Protein AF-A0AAQ1PBG3-F1 (afdb_monomer_lite)

Foldseek 3Di:
DDPCDPLNVLLVVLVVLLVVLVVQLVVCVVVVVPVSVVVSVVSNVVSCVVSVD

pLDDT: mean 91.37, std 12.82, range [40.72, 98.62]

Structure (mmCIF, N/CA/C/O backbone):
data_AF-A0AAQ1PBG3-F1
#
_entry.id   AF-A0AAQ1PBG3-F1
#
loop_
_atom_site.group_PDB
_atom_site.id
_atom_site.type_symbol
_atom_site.label_atom_id
_atom_site.label_alt_id
_atom_site.label_comp_id
_atom_site.label_asym_id
_atom_site.label_entity_id
_atom_site.label_seq_id
_atom_site.pdbx_PDB_ins_code
_atom_site.Cartn_x
_atom_site.Cartn_y
_atom_site.Cartn_z
_atom_site.occupancy
_atom_site.B_iso_or_equiv
_atom_site.auth_seq_id
_atom_site.auth_comp_id
_atom_site.auth_asym_id
_atom_site.auth_atom_id
_atom_site.pdbx_PDB_model_num
ATOM 1 N N . MET A 1 1 ? 25.796 14.526 -15.995 1.00 40.72 1 MET A N 1
ATOM 2 C CA . MET A 1 1 ? 24.346 14.697 -16.209 1.00 40.72 1 MET A CA 1
ATOM 3 C C . MET A 1 1 ? 23.806 13.333 -16.598 1.00 40.72 1 MET A C 1
ATOM 5 O O . MET A 1 1 ? 24.072 12.879 -17.701 1.00 40.72 1 MET A O 1
ATOM 9 N N . THR A 1 2 ? 23.219 12.602 -15.653 1.00 54.66 2 THR A N 1
ATOM 10 C CA . THR A 1 2 ? 22.632 11.285 -15.922 1.00 54.66 2 THR A CA 1
ATOM 11 C C . THR A 1 2 ? 21.326 11.505 -16.674 1.00 54.66 2 THR A C 1
ATOM 13 O O . THR A 1 2 ? 20.419 12.149 -16.156 1.00 54.66 2 THR A O 1
ATOM 16 N N . LEU A 1 3 ? 21.261 11.040 -17.922 1.00 57.25 3 LEU A N 1
ATOM 17 C CA . LEU A 1 3 ? 20.029 11.016 -18.707 1.00 57.25 3 LEU A CA 1
ATOM 18 C C . LEU A 1 3 ? 19.040 10.100 -17.983 1.00 57.25 3 LEU A C 1
ATOM 20 O O . LEU A 1 3 ? 19.159 8.883 -18.061 1.00 57.25 3 LEU A O 1
ATOM 24 N N . THR A 1 4 ? 18.117 10.689 -17.225 1.00 61.88 4 THR A N 1
ATOM 2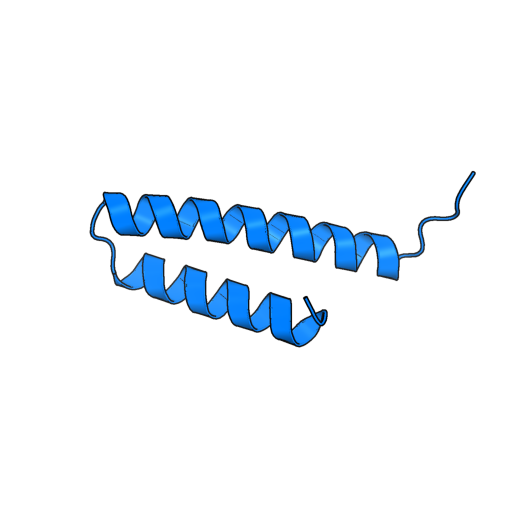5 C CA . THR A 1 4 ? 16.995 9.962 -16.632 1.00 61.88 4 THR A CA 1
ATOM 26 C C . THR A 1 4 ? 16.147 9.467 -17.789 1.00 61.88 4 THR A C 1
ATOM 28 O O . THR A 1 4 ? 15.567 10.269 -18.524 1.00 61.88 4 THR A O 1
ATOM 31 N N . THR A 1 5 ? 16.141 8.160 -18.019 1.00 72.75 5 THR A N 1
ATOM 32 C CA . THR A 1 5 ? 15.290 7.597 -19.062 1.00 72.75 5 THR A CA 1
ATOM 33 C C . THR A 1 5 ? 13.839 7.642 -18.586 1.00 72.75 5 THR A C 1
ATOM 35 O O . THR A 1 5 ? 13.575 7.665 -17.383 1.00 72.75 5 THR A O 1
ATOM 38 N N . THR A 1 6 ? 12.874 7.645 -19.506 1.00 73.00 6 THR A N 1
ATOM 39 C CA . THR A 1 6 ? 11.444 7.598 -19.150 1.00 73.00 6 THR A CA 1
ATOM 40 C C . THR A 1 6 ? 11.137 6.422 -18.215 1.00 73.00 6 THR A C 1
ATOM 42 O O . THR A 1 6 ? 10.376 6.576 -17.267 1.00 73.00 6 THR A O 1
ATOM 45 N N . TYR A 1 7 ? 11.822 5.290 -18.407 1.00 75.44 7 TYR A N 1
ATOM 46 C CA . TYR A 1 7 ? 11.720 4.113 -17.544 1.00 75.44 7 TYR A CA 1
ATOM 47 C C . TYR A 1 7 ? 12.151 4.386 -16.091 1.00 75.44 7 TYR A C 1
ATOM 49 O O . TYR A 1 7 ? 11.473 3.968 -15.151 1.00 75.44 7 TYR A O 1
ATOM 57 N N . ASP A 1 8 ? 13.241 5.131 -15.884 1.00 81.00 8 ASP A N 1
ATOM 58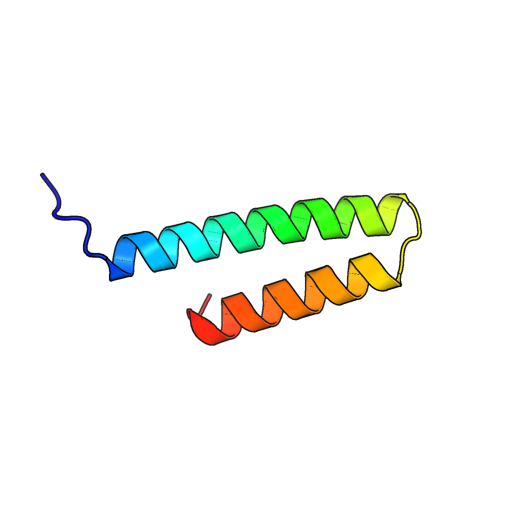 C CA . ASP A 1 8 ? 13.703 5.499 -14.539 1.00 81.00 8 ASP A CA 1
ATOM 59 C C . ASP A 1 8 ? 12.692 6.416 -13.833 1.00 81.00 8 ASP A C 1
ATOM 61 O O . ASP A 1 8 ? 12.454 6.279 -12.631 1.00 81.00 8 ASP A O 1
ATOM 65 N N . VAL A 1 9 ? 12.055 7.319 -14.589 1.00 87.31 9 VAL A N 1
ATOM 66 C CA . VAL A 1 9 ? 11.009 8.218 -14.078 1.00 87.31 9 VAL A CA 1
ATOM 67 C C . VAL A 1 9 ? 9.750 7.440 -13.700 1.00 87.31 9 VAL A C 1
ATOM 69 O O . VAL A 1 9 ? 9.203 7.660 -12.621 1.00 87.31 9 VAL A O 1
ATOM 72 N N . GLU A 1 10 ? 9.299 6.512 -14.544 1.00 89.44 10 GLU A N 1
ATOM 73 C CA . GLU A 1 10 ? 8.121 5.680 -14.274 1.00 89.44 10 GLU A CA 1
ATOM 74 C C . GLU A 1 10 ? 8.328 4.786 -13.049 1.00 89.44 10 GLU A C 1
ATOM 76 O O . GLU A 1 10 ? 7.460 4.717 -12.177 1.00 89.44 10 GLU A O 1
ATOM 81 N N . ARG A 1 11 ? 9.507 4.163 -12.924 1.00 90.81 11 ARG A N 1
ATOM 82 C CA . ARG A 1 11 ? 9.858 3.357 -11.748 1.00 90.81 11 ARG A CA 1
ATOM 83 C C . ARG A 1 11 ? 9.917 4.206 -10.477 1.00 90.81 11 ARG A C 1
ATOM 85 O O . ARG A 1 11 ? 9.451 3.769 -9.424 1.00 90.81 11 ARG A O 1
ATOM 92 N N . TRP A 1 12 ? 10.467 5.418 -10.556 1.00 92.75 12 TRP A N 1
ATOM 93 C CA . TRP A 1 12 ? 10.487 6.344 -9.423 1.00 92.75 12 TRP A CA 1
ATOM 94 C C . TRP A 1 12 ? 9.075 6.785 -9.021 1.00 92.75 12 TRP A C 1
ATOM 96 O O . TRP A 1 12 ? 8.726 6.752 -7.840 1.00 92.75 12 TRP A O 1
ATOM 106 N N . LEU A 1 13 ? 8.226 7.104 -9.999 1.00 93.94 13 LEU A N 1
ATOM 107 C CA . LEU A 1 13 ? 6.828 7.444 -9.761 1.00 93.94 13 LEU A CA 1
ATOM 108 C C . LEU A 1 13 ? 6.063 6.275 -9.124 1.00 93.94 13 LEU A C 1
ATOM 110 O O . LEU A 1 13 ? 5.302 6.490 -8.182 1.00 93.94 13 LEU A O 1
ATOM 114 N N . ALA A 1 14 ? 6.298 5.041 -9.578 1.00 95.38 14 ALA A N 1
ATOM 115 C CA . ALA A 1 14 ? 5.705 3.838 -8.998 1.00 95.38 14 ALA A CA 1
ATOM 116 C C . ALA A 1 14 ? 6.078 3.672 -7.514 1.00 95.38 14 ALA A C 1
ATOM 118 O O . ALA A 1 14 ? 5.211 3.400 -6.681 1.00 95.38 14 ALA A O 1
ATOM 119 N N . LEU A 1 15 ? 7.344 3.912 -7.151 1.00 96.06 15 LEU A N 1
ATOM 120 C CA . LEU A 1 15 ? 7.791 3.900 -5.753 1.00 96.06 15 LEU A CA 1
ATOM 121 C C . LEU A 1 15 ? 7.072 4.959 -4.904 1.00 96.06 15 LEU A C 1
ATOM 123 O O . LEU A 1 15 ? 6.638 4.662 -3.787 1.00 96.06 15 LEU A O 1
ATOM 127 N N . GLU A 1 16 ? 6.918 6.179 -5.418 1.00 97.12 16 GLU A N 1
ATOM 128 C CA . GLU A 1 16 ? 6.193 7.240 -4.713 1.00 97.12 16 GLU A CA 1
ATOM 129 C C . GLU A 1 16 ? 4.694 6.934 -4.582 1.00 97.12 16 GLU A C 1
ATOM 131 O O . GLU A 1 16 ? 4.110 7.159 -3.517 1.00 97.12 16 GLU A O 1
ATOM 136 N N . GLN A 1 17 ? 4.071 6.328 -5.597 1.00 96.81 17 GLN A N 1
ATOM 137 C CA . GLN A 1 17 ? 2.682 5.874 -5.499 1.00 96.81 17 GLN A CA 1
ATOM 138 C C . GLN A 1 17 ? 2.504 4.773 -4.450 1.00 96.81 17 GLN A C 1
ATOM 140 O O . GLN A 1 17 ? 1.560 4.832 -3.661 1.00 96.81 17 GLN A O 1
ATOM 145 N N . VAL A 1 18 ? 3.425 3.808 -4.361 1.00 97.88 18 VAL A N 1
ATOM 146 C CA . VAL A 1 18 ? 3.389 2.788 -3.300 1.00 97.88 18 VAL A CA 1
ATOM 147 C C . 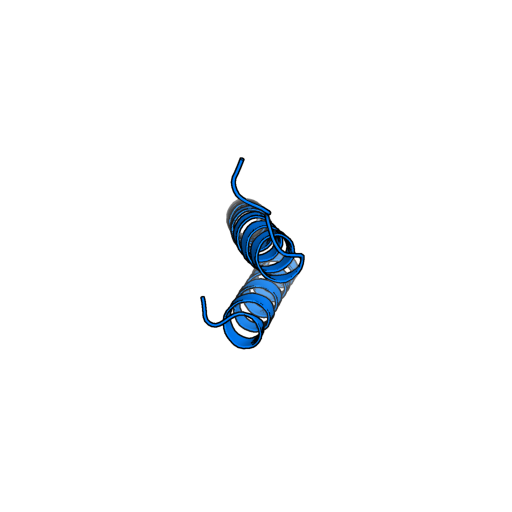VAL A 1 18 ? 3.445 3.444 -1.918 1.00 97.88 18 VAL A C 1
ATOM 149 O O . VAL A 1 18 ? 2.626 3.120 -1.055 1.00 97.88 18 VAL A O 1
ATOM 152 N N . LYS A 1 19 ? 4.351 4.409 -1.702 1.00 98.00 19 LYS A N 1
ATOM 153 C CA . LYS A 1 19 ? 4.428 5.157 -0.432 1.00 98.00 19 LYS A CA 1
ATOM 154 C C . LYS A 1 19 ? 3.133 5.914 -0.133 1.00 98.00 19 LYS A C 1
ATOM 156 O O . LYS A 1 19 ? 2.690 5.949 1.016 1.00 98.00 19 LYS A O 1
ATOM 161 N N . HIS A 1 20 ? 2.516 6.516 -1.147 1.00 98.12 20 HIS A N 1
ATOM 162 C CA . HIS A 1 20 ? 1.239 7.208 -1.008 1.00 98.12 20 HIS A CA 1
ATOM 163 C C . HIS A 1 20 ? 0.124 6.258 -0.543 1.00 98.12 20 HIS A C 1
ATOM 165 O O . HIS A 1 20 ? -0.507 6.510 0.487 1.00 98.12 20 HIS A O 1
ATOM 171 N N . TYR A 1 21 ? -0.063 5.125 -1.225 1.00 98.31 21 TYR A N 1
ATOM 172 C CA . TYR A 1 21 ? -1.079 4.143 -0.845 1.00 98.31 21 TYR A CA 1
ATOM 173 C C . TYR A 1 21 ? -0.802 3.489 0.511 1.00 98.31 21 TYR A C 1
ATOM 175 O O . TYR A 1 21 ? -1.741 3.165 1.232 1.00 98.31 21 TYR A O 1
ATOM 183 N N . GLN A 1 22 ? 0.461 3.342 0.924 1.00 98.38 22 GLN A N 1
ATOM 184 C CA . GLN A 1 22 ? 0.789 2.888 2.280 1.00 98.38 22 GLN A CA 1
ATOM 185 C C . GLN A 1 22 ? 0.276 3.859 3.351 1.00 98.38 22 GLN A C 1
ATOM 187 O O . GLN A 1 22 ? -0.290 3.416 4.353 1.00 98.38 22 GLN A O 1
ATOM 192 N N . LYS A 1 23 ? 0.426 5.172 3.130 1.00 98.50 23 LYS A N 1
ATOM 193 C CA . LYS A 1 23 ? -0.101 6.202 4.038 1.00 98.50 23 LYS A CA 1
ATOM 194 C C . LYS A 1 23 ? -1.630 6.194 4.067 1.00 98.50 23 LYS A C 1
ATOM 196 O O . LYS A 1 23 ? -2.207 6.207 5.152 1.00 98.50 23 LYS A O 1
ATOM 201 N N . LEU A 1 24 ? -2.283 6.104 2.905 1.00 98.31 24 LEU A N 1
ATOM 202 C CA . LEU A 1 24 ? -3.746 6.000 2.829 1.00 98.31 24 LEU A CA 1
ATOM 203 C C . LEU A 1 24 ? -4.266 4.739 3.521 1.00 98.31 24 LEU A C 1
ATOM 205 O O . LEU A 1 24 ? -5.204 4.815 4.308 1.00 98.31 24 LEU A O 1
ATOM 209 N N . LYS A 1 25 ? -3.607 3.596 3.315 1.00 98.44 25 LYS A N 1
ATOM 210 C CA . LYS A 1 25 ? -3.934 2.341 3.996 1.00 98.44 25 LYS A CA 1
ATOM 211 C C . LYS A 1 25 ? -3.851 2.485 5.517 1.00 98.44 25 LYS A C 1
ATOM 213 O O . LYS A 1 25 ? -4.737 2.009 6.222 1.00 98.44 25 LYS A O 1
ATOM 218 N N . ALA A 1 26 ? -2.807 3.141 6.029 1.00 98.38 26 ALA A N 1
ATOM 219 C CA . ALA A 1 26 ? -2.657 3.396 7.461 1.00 98.38 26 ALA A CA 1
ATOM 220 C C . ALA A 1 26 ? -3.776 4.306 8.002 1.00 98.38 26 ALA A C 1
ATOM 222 O O . ALA A 1 26 ? -4.355 4.007 9.045 1.00 98.38 26 ALA A O 1
ATOM 223 N N . ALA A 1 27 ? -4.142 5.361 7.269 1.00 98.44 27 ALA A N 1
ATOM 224 C CA . ALA A 1 27 ? -5.257 6.237 7.632 1.00 98.44 27 ALA A CA 1
ATOM 225 C C . ALA A 1 27 ? -6.615 5.507 7.596 1.00 98.44 27 ALA A C 1
ATOM 227 O O . ALA A 1 27 ? -7.438 5.663 8.500 1.00 98.44 27 ALA A O 1
ATOM 228 N N . ALA A 1 28 ? -6.840 4.658 6.592 1.00 98.31 28 ALA A N 1
ATOM 229 C CA . ALA A 1 28 ? -8.033 3.826 6.481 1.00 98.31 28 ALA A CA 1
ATOM 230 C C . ALA A 1 28 ? -8.133 2.820 7.639 1.00 98.31 28 ALA A C 1
ATOM 232 O O . ALA A 1 28 ? -9.205 2.645 8.212 1.00 98.31 28 ALA A O 1
ATOM 233 N N . ALA A 1 29 ? -7.010 2.214 8.042 1.00 98.25 29 ALA A N 1
ATOM 234 C CA . ALA A 1 29 ? -6.9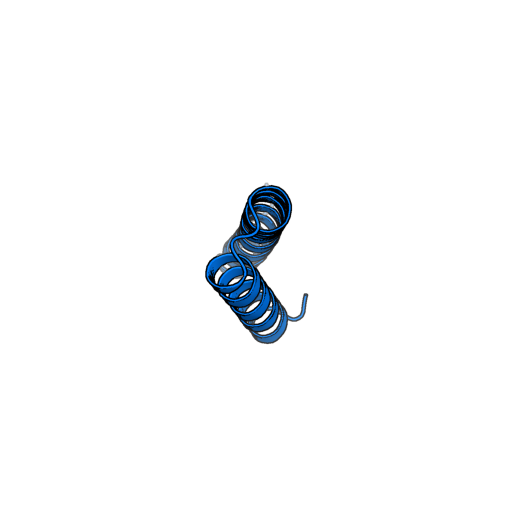56 1.355 9.223 1.00 98.25 29 ALA A CA 1
ATOM 235 C C . ALA A 1 29 ? -7.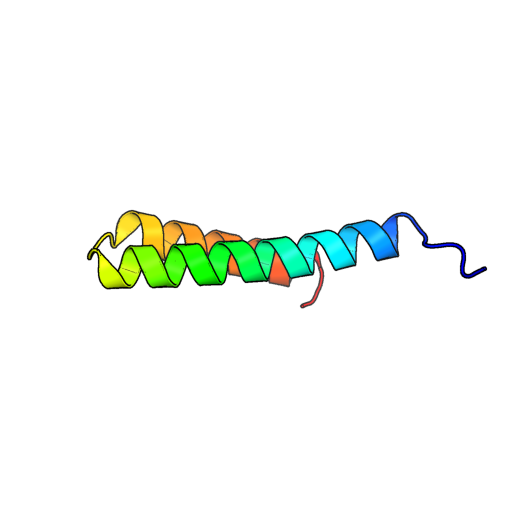311 2.129 10.502 1.00 98.25 29 ALA A C 1
ATOM 237 O O . ALA A 1 29 ? -8.137 1.665 11.284 1.00 98.25 29 ALA A O 1
ATOM 238 N N . ALA A 1 30 ? -6.736 3.323 10.686 1.00 98.31 30 ALA A N 1
ATOM 239 C CA . ALA A 1 30 ? -6.978 4.166 11.858 1.00 98.31 30 ALA A CA 1
ATOM 240 C C . ALA A 1 30 ? -8.436 4.646 11.972 1.00 98.31 30 ALA A C 1
ATOM 242 O O . ALA A 1 30 ? -8.936 4.849 13.073 1.00 98.31 30 ALA A O 1
ATOM 243 N N . THR A 1 31 ? -9.129 4.802 10.842 1.00 98.00 31 THR A N 1
ATOM 244 C CA . THR A 1 31 ? -10.538 5.232 10.779 1.00 98.00 31 THR A CA 1
ATOM 245 C C . THR A 1 31 ? -11.529 4.067 10.679 1.00 98.00 31 THR A C 1
ATOM 247 O O . THR A 1 31 ? -12.734 4.290 10.604 1.00 98.00 31 THR A O 1
ATOM 250 N N . GLY A 1 32 ? -11.050 2.818 10.666 1.00 97.62 32 GLY A N 1
ATOM 251 C CA . GLY A 1 32 ? -11.893 1.627 10.528 1.00 97.62 32 GLY A CA 1
ATOM 252 C C . GLY A 1 32 ? -12.503 1.431 9.132 1.00 97.62 32 GLY A C 1
ATOM 253 O O . GLY A 1 32 ? -13.374 0.576 8.957 1.00 97.62 32 GLY A O 1
ATOM 254 N N . ASN A 1 33 ? -12.051 2.178 8.121 1.00 98.06 33 ASN A N 1
ATOM 255 C CA . ASN A 1 33 ? -12.547 2.077 6.752 1.00 98.06 33 ASN A CA 1
ATOM 256 C C . ASN A 1 33 ? -11.932 0.869 6.022 1.00 98.06 33 ASN A C 1
ATOM 258 O O . ASN A 1 33 ? -10.930 0.967 5.311 1.00 98.06 33 ASN A O 1
ATOM 262 N N . LYS A 1 34 ? -12.557 -0.301 6.193 1.00 98.00 34 LYS A N 1
ATOM 263 C CA . LYS A 1 34 ? -12.087 -1.576 5.623 1.00 98.00 34 LYS A CA 1
ATOM 264 C C . LYS A 1 34 ? -12.082 -1.603 4.091 1.00 98.00 34 LYS A C 1
ATOM 266 O O . LYS A 1 34 ? -11.212 -2.244 3.505 1.00 98.00 34 LYS A O 1
ATOM 271 N N . VAL A 1 35 ? -13.036 -0.923 3.450 1.00 98.38 35 VAL A N 1
ATOM 272 C CA . VAL A 1 35 ? -13.136 -0.862 1.982 1.00 98.38 35 VAL A CA 1
ATOM 273 C C . VAL A 1 35 ? -11.929 -0.125 1.417 1.00 98.38 35 VAL A C 1
ATOM 275 O O . VAL A 1 35 ? -11.237 -0.643 0.542 1.00 98.38 35 VAL A O 1
ATOM 278 N N . GLU A 1 36 ? -11.622 1.044 1.979 1.00 98.00 36 GLU A N 1
ATOM 279 C CA . GLU A 1 36 ? -10.485 1.845 1.535 1.00 98.00 36 GLU A CA 1
ATOM 280 C C . GLU A 1 36 ? -9.147 1.172 1.848 1.00 98.00 36 GLU A C 1
ATOM 282 O O . GLU A 1 36 ? -8.227 1.205 1.031 1.00 98.00 36 GLU A O 1
ATOM 287 N N . TYR A 1 37 ? -9.052 0.480 2.988 1.00 98.62 37 TYR A N 1
ATOM 288 C CA . TYR A 1 37 ? -7.884 -0.333 3.314 1.00 98.62 37 TYR A CA 1
ATOM 289 C C . TYR A 1 37 ? -7.614 -1.386 2.233 1.00 98.62 37 TYR A C 1
ATOM 291 O O . TYR A 1 37 ? -6.477 -1.525 1.774 1.00 98.62 37 TYR A O 1
ATOM 299 N N . ARG A 1 38 ? -8.656 -2.121 1.817 1.00 98.31 38 ARG A N 1
ATOM 300 C CA . ARG A 1 38 ? -8.531 -3.164 0.795 1.00 98.31 38 ARG A CA 1
ATOM 301 C C . ARG A 1 38 ? -8.166 -2.570 -0.562 1.00 98.31 38 ARG A C 1
ATOM 303 O O . ARG A 1 38 ? -7.221 -3.051 -1.175 1.00 98.31 38 ARG A O 1
ATOM 310 N N . ARG A 1 39 ? -8.820 -1.475 -0.964 1.00 98.44 39 ARG A N 1
ATOM 311 C CA . ARG A 1 39 ? -8.506 -0.745 -2.201 1.00 98.44 39 ARG A CA 1
ATOM 312 C C . ARG A 1 39 ? -7.038 -0.318 -2.261 1.00 98.44 39 ARG A C 1
ATOM 314 O O . ARG A 1 39 ? -6.384 -0.512 -3.280 1.00 98.44 39 ARG A O 1
ATOM 321 N N . CYS A 1 40 ? -6.508 0.228 -1.165 1.00 98.44 40 CYS A N 1
ATOM 322 C CA . CYS A 1 40 ? -5.100 0.618 -1.088 1.00 98.44 40 CYS A CA 1
ATOM 323 C C . CYS A 1 40 ? -4.157 -0.587 -1.182 1.00 98.44 40 CYS A C 1
ATOM 325 O O . CYS A 1 40 ? -3.092 -0.480 -1.782 1.00 98.44 40 CYS A O 1
ATOM 327 N N . LEU A 1 41 ? -4.525 -1.723 -0.582 1.00 98.19 41 LEU A N 1
ATOM 328 C CA . LEU A 1 41 ? -3.733 -2.949 -0.650 1.00 98.19 41 LEU A CA 1
ATOM 329 C C . LEU A 1 41 ? -3.679 -3.497 -2.080 1.00 98.19 41 LEU A C 1
ATOM 331 O O . LEU A 1 41 ? -2.586 -3.741 -2.582 1.00 98.19 41 LEU A O 1
ATOM 335 N N . ASP A 1 42 ? -4.826 -3.588 -2.754 1.00 98.44 42 ASP A N 1
ATOM 336 C CA . ASP A 1 42 ? -4.900 -4.052 -4.142 1.00 98.44 42 ASP A CA 1
ATOM 337 C C . ASP A 1 42 ? -4.104 -3.122 -5.082 1.00 98.44 42 ASP A C 1
ATOM 339 O O . ASP A 1 42 ? -3.358 -3.591 -5.939 1.00 98.44 42 ASP A O 1
ATOM 343 N N . ALA A 1 43 ? -4.181 -1.799 -4.883 1.00 98.12 43 ALA A N 1
ATOM 344 C CA . ALA A 1 43 ? -3.399 -0.835 -5.660 1.00 98.12 43 ALA A CA 1
ATOM 345 C C . ALA A 1 43 ? -1.881 -1.011 -5.471 1.00 98.12 43 ALA A C 1
ATOM 347 O O . ALA A 1 43 ? -1.128 -0.960 -6.445 1.00 98.12 43 ALA A O 1
ATOM 348 N N . ILE A 1 44 ? -1.422 -1.246 -4.235 1.00 98.12 44 ILE A N 1
ATOM 349 C CA . ILE A 1 44 ? -0.003 -1.515 -3.951 1.00 98.12 44 ILE A CA 1
ATOM 350 C C . ILE A 1 44 ? 0.456 -2.788 -4.666 1.00 98.12 44 ILE A C 1
ATOM 352 O O . ILE A 1 44 ? 1.513 -2.767 -5.295 1.00 98.12 44 ILE A O 1
ATOM 356 N N . ASP A 1 45 ? -0.324 -3.867 -4.593 1.00 97.88 45 ASP A N 1
ATOM 357 C CA . ASP A 1 45 ? 0.031 -5.150 -5.209 1.00 97.88 45 ASP A CA 1
ATOM 358 C C . ASP A 1 45 ? 0.090 -5.049 -6.738 1.00 97.88 45 ASP A C 1
ATOM 360 O O . ASP A 1 45 ? 1.023 -5.576 -7.350 1.00 97.88 45 ASP A O 1
ATOM 364 N N . ILE A 1 46 ? -0.836 -4.313 -7.363 1.00 97.44 46 ILE A N 1
ATOM 365 C CA . ILE A 1 46 ? -0.824 -4.059 -8.812 1.00 97.44 46 ILE A CA 1
ATOM 366 C C . ILE A 1 46 ? 0.451 -3.314 -9.217 1.00 97.44 46 ILE A C 1
ATOM 368 O O . ILE A 1 46 ? 1.162 -3.763 -10.116 1.00 97.44 46 ILE A O 1
ATOM 372 N N . ILE A 1 47 ? 0.776 -2.208 -8.538 1.00 95.94 47 ILE A N 1
ATOM 373 C CA . ILE A 1 47 ? 1.953 -1.392 -8.874 1.00 95.94 47 ILE A CA 1
ATOM 374 C C . ILE A 1 47 ? 3.238 -2.203 -8.679 1.00 95.94 47 ILE A C 1
ATOM 376 O O . ILE A 1 47 ? 4.115 -2.202 -9.542 1.00 95.94 47 ILE A O 1
ATOM 380 N N . LYS A 1 48 ? 3.348 -2.938 -7.568 1.00 95.69 48 LYS A N 1
ATOM 381 C CA . LYS A 1 48 ? 4.515 -3.784 -7.303 1.00 95.69 48 LYS A CA 1
ATOM 382 C C . LYS A 1 48 ? 4.694 -4.874 -8.348 1.00 95.69 48 LYS A C 1
ATOM 384 O O . LYS A 1 48 ? 5.809 -5.082 -8.818 1.00 95.69 48 LYS A O 1
ATOM 389 N N . THR A 1 49 ? 3.600 -5.517 -8.744 1.00 95.75 49 THR A N 1
ATOM 390 C CA . THR A 1 49 ? 3.612 -6.551 -9.782 1.00 95.75 49 THR A CA 1
ATOM 391 C C . THR A 1 49 ? 4.027 -5.974 -11.134 1.00 95.75 49 THR A C 1
ATOM 393 O O . THR A 1 49 ? 4.874 -6.553 -11.808 1.00 95.75 49 THR A O 1
ATOM 396 N N . GLN A 1 50 ? 3.485 -4.814 -11.517 1.00 93.38 50 GLN A N 1
ATOM 397 C CA . GLN A 1 50 ? 3.762 -4.179 -12.809 1.00 93.38 50 GLN A CA 1
ATOM 398 C C . GLN A 1 50 ? 5.218 -3.705 -12.945 1.00 93.38 50 GLN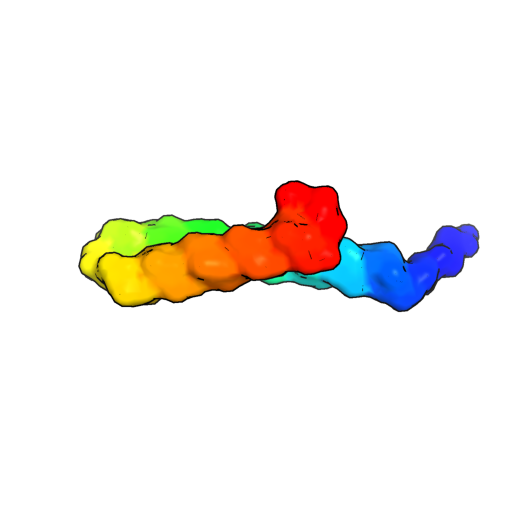 A C 1
ATOM 400 O O . GLN A 1 50 ? 5.783 -3.784 -14.033 1.00 93.38 50 GLN A O 1
ATOM 405 N N . PHE A 1 51 ? 5.830 -3.228 -11.857 1.00 91.31 51 PHE A N 1
ATOM 406 C CA . PHE A 1 51 ? 7.178 -2.641 -11.873 1.00 91.31 51 PHE A CA 1
ATOM 407 C C . PHE A 1 51 ? 8.270 -3.527 -11.242 1.00 91.31 51 PHE A C 1
ATOM 409 O O . PHE A 1 51 ? 9.441 -3.131 -11.214 1.00 91.31 51 PHE A O 1
ATOM 416 N N . GLY A 1 52 ? 7.915 -4.715 -10.740 1.00 88.38 52 GLY A N 1
ATOM 417 C CA . GLY A 1 52 ? 8.834 -5.642 -10.072 1.00 88.38 52 GLY A CA 1
ATOM 418 C C . GLY A 1 52 ? 9.467 -5.050 -8.806 1.00 88.38 52 GLY A C 1
ATOM 419 O O . GLY A 1 52 ? 10.698 -5.014 -8.698 1.00 88.38 52 GLY A O 1
ATOM 420 N N . LEU A 1 53 ? 8.633 -4.523 -7.898 1.00 78.38 53 LEU A N 1
ATOM 421 C CA . LEU A 1 53 ? 9.025 -3.829 -6.654 1.00 78.38 53 LEU A CA 1
ATOM 422 C C . LEU A 1 53 ? 8.735 -4.621 -5.369 1.00 78.38 53 LEU A C 1
ATOM 424 O O . LEU A 1 53 ? 7.735 -5.368 -5.319 1.00 78.38 53 LEU A O 1
#

Organism: NCBI:txid2078786

Sequence (53 aa):
MTLTTTYDVERWLALEQVKHYQKLKAAAAATGNKVEYRRCLDAIDIIKTQFGL

Radius of gyration: 13.49 Å; chains: 1; bounding box: 38×21×31 Å

Secondary structure (DSSP, 8-state):
-----HHHHHHHHHHHHHHHHHHHHHHHHHTT-HHHHHHHHHHHHHHHHHHT-